Protein AF-A0A450Y6N5-F1 (afdb_monomer_lite)

Secondary structure (DSSP, 8-state):
-HHHHTTSSEEEEEEETSSPPPHHHHHHHHHHHHHHTTTSEEEEEESS-GGGHHHHHSSSTTTGGGSTTSSEEEE-

Foldseek 3Di:
DLVVQLPDQEAEAEAPPPDAQDPVNLVSVVVSCVSNWPPHAYEYEYPDDLVCNCVRSVDDPVSVCPPPPTSYHYDD

Structure (mmCIF, N/CA/C/O backbone):
data_AF-A0A450Y6N5-F1
#
_entry.id   AF-A0A450Y6N5-F1
#
loop_
_atom_site.group_PDB
_atom_site.id
_atom_site.type_symbol
_atom_site.label_atom_id
_atom_site.label_alt_id
_atom_site.label_comp_id
_atom_site.label_asym_id
_atom_site.label_entity_id
_atom_site.label_seq_id
_atom_site.pdbx_PDB_ins_code
_atom_site.Cartn_x
_atom_site.Cartn_y
_atom_site.Cartn_z
_atom_site.occupancy
_atom_site.B_iso_or_equiv
_atom_site.auth_seq_id
_atom_site.auth_comp_id
_atom_site.auth_asym_id
_atom_site.auth_atom_id
_atom_site.pdbx_PDB_model_num
ATOM 1 N N . LEU A 1 1 ? -1.715 13.730 3.360 1.00 78.69 1 LEU A N 1
ATOM 2 C CA . LEU A 1 1 ? -2.624 12.916 2.523 1.00 78.69 1 LEU A CA 1
ATOM 3 C C . LEU A 1 1 ? -2.610 11.451 2.958 1.00 78.69 1 LEU A C 1
ATOM 5 O O . LEU A 1 1 ? -3.660 10.961 3.347 1.00 78.69 1 LEU A O 1
ATOM 9 N N . MET A 1 2 ? -1.450 10.786 2.994 1.00 80.69 2 MET A N 1
ATOM 10 C CA . MET A 1 2 ? -1.335 9.362 3.370 1.00 80.69 2 MET A CA 1
ATOM 11 C C . MET A 1 2 ? -1.949 9.023 4.736 1.00 80.69 2 MET A C 1
ATOM 13 O O . MET A 1 2 ? -2.860 8.201 4.813 1.00 80.69 2 MET A O 1
ATOM 17 N N . ALA A 1 3 ? -1.619 9.790 5.779 1.00 81.06 3 ALA A N 1
ATOM 18 C CA . ALA A 1 3 ? -2.231 9.636 7.105 1.00 81.06 3 ALA A CA 1
ATOM 19 C C . ALA A 1 3 ? -3.771 9.784 7.124 1.00 81.06 3 ALA A C 1
ATOM 21 O O . ALA A 1 3 ? -4.442 9.286 8.025 1.00 81.0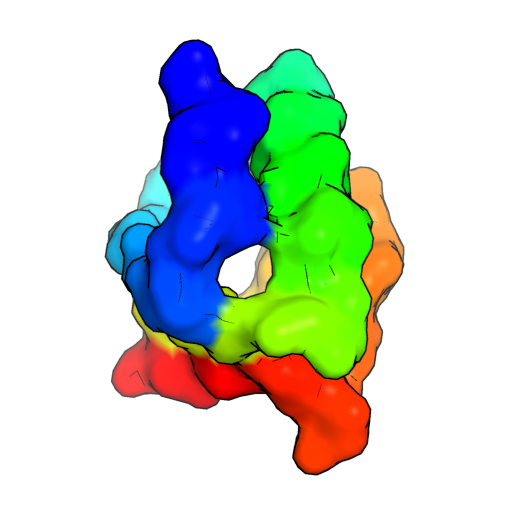6 3 ALA A O 1
ATOM 22 N N . GLN A 1 4 ? -4.368 10.473 6.143 1.00 84.44 4 GLN A N 1
ATOM 23 C CA . GLN A 1 4 ? -5.828 10.572 6.033 1.00 84.44 4 GLN A CA 1
ATOM 24 C C . GLN A 1 4 ? -6.426 9.312 5.396 1.00 84.44 4 GLN A C 1
ATOM 26 O O . GLN A 1 4 ? -7.485 8.869 5.844 1.00 84.44 4 GLN A O 1
ATOM 31 N N . LEU A 1 5 ? -5.740 8.721 4.409 1.00 85.56 5 LEU A N 1
ATOM 32 C CA . LEU A 1 5 ? -6.151 7.484 3.735 1.00 85.56 5 LEU A CA 1
ATOM 33 C C . LEU A 1 5 ? -6.186 6.294 4.698 1.00 85.56 5 LEU A C 1
ATOM 35 O O . LEU A 1 5 ? -7.108 5.477 4.647 1.00 85.56 5 LEU A O 1
ATOM 39 N N . ALA A 1 6 ? -5.248 6.246 5.647 1.00 84.38 6 ALA A N 1
ATOM 40 C CA . ALA A 1 6 ? -5.213 5.211 6.672 1.00 84.38 6 ALA A CA 1
ATOM 41 C C . ALA A 1 6 ? -6.533 5.119 7.456 1.00 84.38 6 ALA A C 1
ATOM 43 O O . ALA A 1 6 ? -6.936 4.023 7.831 1.00 84.38 6 ALA A O 1
ATOM 44 N N . ARG A 1 7 ? -7.256 6.233 7.653 1.00 87.44 7 ARG A N 1
ATOM 45 C CA . ARG A 1 7 ? -8.435 6.317 8.539 1.00 87.44 7 ARG A CA 1
ATOM 46 C C . ARG A 1 7 ? -9.728 5.729 7.977 1.00 87.44 7 ARG A C 1
ATOM 48 O O . ARG A 1 7 ? -10.654 5.494 8.751 1.00 87.44 7 ARG A O 1
ATOM 55 N N . PHE A 1 8 ? -9.830 5.525 6.665 1.00 90.88 8 PHE A N 1
ATOM 56 C CA . PHE A 1 8 ? -11.066 5.033 6.049 1.00 90.88 8 PHE A CA 1
ATOM 57 C C . PHE A 1 8 ? -11.299 3.551 6.354 1.00 90.88 8 PHE A C 1
ATOM 59 O O . PHE A 1 8 ? -10.372 2.750 6.273 1.00 90.88 8 PHE A O 1
ATOM 66 N N . GLN A 1 9 ? -12.541 3.165 6.657 1.00 90.06 9 GLN A N 1
ATOM 67 C CA . GLN A 1 9 ? -12.891 1.761 6.934 1.00 90.06 9 GLN A CA 1
ATOM 68 C C . GLN A 1 9 ? -12.581 0.844 5.744 1.00 90.06 9 GLN A C 1
ATOM 70 O O . GLN A 1 9 ? -12.063 -0.253 5.935 1.00 90.06 9 GLN A O 1
ATOM 75 N N . LEU A 1 10 ? -12.811 1.346 4.528 1.00 89.94 10 LEU A N 1
ATOM 76 C CA . LEU A 1 10 ? -12.456 0.702 3.272 1.00 89.94 10 LEU A CA 1
ATOM 77 C C . LEU A 1 10 ? -11.601 1.653 2.432 1.00 89.94 10 LEU A C 1
ATOM 79 O O . LEU A 1 10 ? -11.977 2.808 2.235 1.00 89.94 10 LEU A O 1
ATOM 83 N N . LEU A 1 11 ? -10.464 1.156 1.951 1.00 90.31 11 LEU A N 1
ATOM 84 C CA . LEU A 1 11 ? -9.617 1.823 0.965 1.00 90.31 11 LEU A CA 1
ATOM 85 C C . LEU A 1 11 ? -9.626 0.982 -0.310 1.00 90.31 11 LEU A C 1
ATOM 87 O O . LEU A 1 11 ? -9.319 -0.205 -0.242 1.00 90.31 11 LEU A O 1
ATOM 91 N N . LEU A 1 12 ? -9.985 1.597 -1.436 1.00 90.31 12 LEU A N 1
ATOM 92 C CA . LEU A 1 12 ? -9.944 0.977 -2.756 1.00 90.31 12 LEU A CA 1
ATOM 93 C C . LEU A 1 12 ? -8.746 1.521 -3.530 1.00 90.31 12 LEU A C 1
ATOM 95 O O . LEU A 1 12 ? -8.632 2.736 -3.696 1.00 90.31 12 LEU A O 1
ATOM 99 N N . LEU A 1 13 ? -7.883 0.627 -4.002 1.00 87.75 13 LEU A N 1
ATOM 100 C CA . LEU A 1 13 ? -6.823 0.940 -4.953 1.00 87.75 13 LEU A CA 1
ATOM 101 C C . LEU A 1 13 ? -7.218 0.351 -6.304 1.00 87.75 13 LEU A C 1
ATOM 103 O O . LEU A 1 13 ? -7.281 -0.869 -6.445 1.00 87.75 13 LEU A O 1
ATOM 107 N N . ASP A 1 14 ? -7.527 1.222 -7.255 1.00 86.38 14 ASP A N 1
ATOM 108 C CA . ASP A 1 14 ? -7.916 0.845 -8.614 1.00 86.38 14 ASP A CA 1
ATOM 109 C C . ASP A 1 14 ? -6.725 0.950 -9.579 1.00 86.38 14 ASP A C 1
ATOM 111 O O . ASP A 1 14 ? -5.708 1.566 -9.246 1.00 86.38 14 ASP A O 1
ATOM 115 N N . ASP A 1 15 ? -6.850 0.350 -10.764 1.00 84.56 15 ASP A N 1
ATOM 116 C CA . ASP A 1 15 ? -5.844 0.389 -11.836 1.00 84.56 15 ASP A CA 1
ATOM 117 C C . ASP A 1 15 ? -4.451 -0.134 -11.424 1.00 84.56 15 ASP A C 1
ATOM 119 O O . ASP A 1 15 ? -3.394 0.299 -11.907 1.00 84.56 15 ASP A O 1
ATOM 123 N N . TRP A 1 16 ? -4.427 -1.124 -10.530 1.00 83.56 16 TRP A N 1
ATOM 124 C CA . TRP A 1 16 ? -3.178 -1.701 -10.056 1.00 83.56 16 TRP A CA 1
ATOM 125 C C . TRP A 1 16 ? -2.442 -2.454 -11.168 1.00 83.56 16 TRP A C 1
ATOM 127 O O . TRP A 1 16 ? -2.975 -3.399 -11.762 1.00 83.56 16 TRP A O 1
ATOM 137 N N . GLY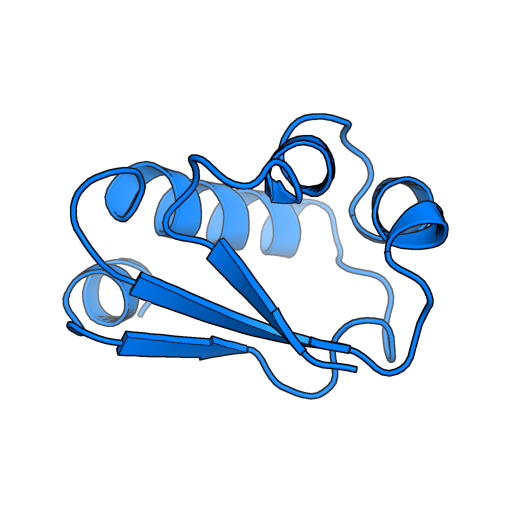 A 1 17 ? -1.183 -2.077 -11.408 1.00 77.31 17 GLY A N 1
ATOM 138 C CA . GLY A 1 17 ? -0.333 -2.703 -12.424 1.00 77.31 17 GLY A CA 1
ATOM 139 C C . GLY A 1 17 ? -0.253 -1.964 -13.766 1.00 77.31 17 GLY A C 1
ATOM 140 O O . GLY A 1 17 ? 0.401 -2.467 -14.678 1.00 77.31 17 GLY A O 1
ATOM 141 N N . ILE A 1 18 ? -0.880 -0.786 -13.910 1.00 80.50 18 ILE A N 1
ATOM 142 C CA . ILE A 1 18 ? -0.809 0.003 -15.157 1.00 80.50 18 ILE A CA 1
ATOM 143 C C . ILE A 1 18 ? 0.518 0.772 -15.285 1.00 80.50 18 ILE A C 1
ATOM 145 O O . ILE A 1 18 ? 1.079 0.851 -16.380 1.00 80.50 18 ILE A O 1
ATOM 149 N N . GLN A 1 19 ? 1.050 1.317 -14.184 1.00 81.50 19 GLN A N 1
ATOM 150 C CA . GLN A 1 19 ? 2.345 2.013 -14.161 1.00 81.50 19 GLN A CA 1
ATOM 151 C C . GLN A 1 19 ? 3.235 1.536 -13.018 1.00 81.50 19 GLN A C 1
ATOM 153 O O . GLN A 1 19 ? 2.780 1.450 -11.878 1.00 81.50 19 GLN A O 1
ATOM 158 N N . LYS A 1 20 ? 4.518 1.277 -13.312 1.00 78.19 20 LYS A N 1
ATOM 159 C CA . LYS A 1 20 ? 5.491 0.846 -12.301 1.00 78.19 20 LYS A CA 1
ATOM 160 C C . LYS A 1 20 ? 5.542 1.847 -11.152 1.00 78.19 20 LYS A C 1
ATOM 162 O O . LYS A 1 20 ? 5.724 3.044 -11.372 1.00 78.19 20 LYS A O 1
ATOM 167 N N . ILE A 1 21 ? 5.444 1.329 -9.934 1.00 82.19 21 ILE A N 1
ATOM 168 C CA . ILE A 1 21 ? 5.506 2.133 -8.719 1.00 82.19 21 ILE A CA 1
ATOM 169 C C . ILE A 1 21 ? 6.964 2.541 -8.488 1.00 82.19 21 ILE A C 1
ATOM 171 O O . ILE A 1 21 ? 7.876 1.711 -8.480 1.00 82.19 21 ILE A O 1
ATOM 175 N N . THR A 1 22 ? 7.202 3.840 -8.317 1.00 85.81 22 THR A N 1
ATOM 176 C CA . THR A 1 22 ? 8.542 4.347 -7.986 1.00 85.81 22 THR A CA 1
ATOM 177 C C . THR A 1 22 ? 8.899 4.018 -6.534 1.00 85.81 22 THR A C 1
ATOM 179 O O . THR A 1 22 ? 8.022 3.817 -5.696 1.00 85.81 22 THR A O 1
ATOM 182 N N . ALA A 1 23 ? 10.192 3.990 -6.197 1.00 83.69 23 ALA A N 1
ATOM 183 C CA . ALA A 1 23 ? 10.620 3.680 -4.830 1.00 83.69 23 ALA A CA 1
ATOM 184 C C . ALA A 1 23 ? 9.983 4.579 -3.741 1.00 83.69 23 ALA A C 1
ATOM 186 O O . ALA A 1 23 ? 9.563 4.026 -2.726 1.00 83.69 23 ALA A O 1
ATOM 187 N N . PRO A 1 24 ? 9.829 5.907 -3.936 1.00 87.06 24 PRO A N 1
ATOM 188 C CA . PRO A 1 24 ? 9.134 6.760 -2.968 1.00 87.06 24 PRO A CA 1
ATOM 189 C C . PRO A 1 24 ? 7.641 6.432 -2.845 1.00 87.06 24 PRO A C 1
ATOM 191 O O . PRO A 1 24 ? 7.142 6.271 -1.740 1.00 87.06 24 PRO A O 1
ATOM 194 N N . GLN A 1 25 ? 6.940 6.240 -3.969 1.00 85.75 25 GLN A N 1
ATOM 195 C CA . GLN A 1 25 ? 5.513 5.883 -3.959 1.00 85.75 25 GLN A CA 1
ATOM 196 C C . GLN A 1 25 ? 5.259 4.542 -3.267 1.00 85.75 25 GLN A C 1
ATOM 198 O O . GLN A 1 25 ? 4.236 4.362 -2.613 1.00 85.75 25 GLN A O 1
ATOM 203 N N . ARG A 1 26 ? 6.194 3.597 -3.401 1.00 84.12 26 ARG A N 1
ATOM 204 C CA . ARG A 1 26 ? 6.139 2.329 -2.678 1.00 84.12 26 ARG A CA 1
ATOM 205 C C . ARG A 1 26 ? 6.266 2.529 -1.173 1.00 84.12 26 ARG A C 1
ATOM 207 O O . ARG A 1 26 ? 5.519 1.891 -0.445 1.00 84.12 26 ARG A O 1
ATOM 214 N N . ALA A 1 27 ? 7.200 3.364 -0.719 1.00 85.19 27 ALA A N 1
ATOM 215 C CA . ALA A 1 27 ? 7.376 3.635 0.706 1.00 85.19 27 ALA A CA 1
ATOM 216 C C . ALA A 1 27 ? 6.104 4.255 1.306 1.00 85.19 27 ALA A C 1
ATOM 218 O O . ALA A 1 27 ? 5.594 3.747 2.300 1.00 85.19 27 ALA A O 1
ATOM 219 N N . ASP A 1 28 ? 5.538 5.258 0.629 1.00 87.88 28 ASP A N 1
ATOM 220 C CA . ASP A 1 28 ? 4.282 5.900 1.035 1.00 87.88 28 ASP A CA 1
ATOM 221 C C . ASP A 1 28 ? 3.119 4.894 1.095 1.00 87.88 28 ASP A C 1
ATOM 223 O O . ASP A 1 28 ? 2.290 4.922 2.005 1.00 87.88 28 ASP A O 1
ATOM 227 N N . LEU A 1 29 ? 3.036 3.989 0.115 1.00 85.69 29 LEU A N 1
ATOM 228 C CA . LEU A 1 29 ? 1.994 2.970 0.093 1.00 85.69 29 LEU A CA 1
ATOM 229 C C . LEU A 1 29 ? 2.174 1.940 1.213 1.00 85.69 29 LEU A C 1
ATOM 231 O O . LEU A 1 29 ? 1.187 1.557 1.837 1.00 85.69 29 LEU A O 1
ATOM 235 N N . MET A 1 30 ? 3.406 1.497 1.467 1.00 84.00 30 MET A N 1
ATOM 236 C CA . MET A 1 30 ? 3.706 0.556 2.548 1.00 84.00 30 MET A CA 1
ATOM 237 C C . MET A 1 30 ? 3.333 1.140 3.907 1.00 84.00 30 MET A C 1
ATOM 239 O O . MET A 1 30 ? 2.652 0.458 4.665 1.00 84.00 30 MET A O 1
ATOM 243 N N . GLU A 1 31 ? 3.655 2.410 4.161 1.00 87.56 31 GLU A N 1
ATOM 244 C CA . GLU A 1 31 ? 3.249 3.117 5.383 1.00 87.56 31 GLU A CA 1
ATOM 245 C C . GLU A 1 31 ? 1.726 3.031 5.595 1.00 87.56 31 GLU A C 1
ATOM 247 O O . GLU A 1 31 ? 1.250 2.649 6.662 1.00 87.56 31 GLU A O 1
ATOM 252 N N . VAL A 1 32 ? 0.936 3.299 4.547 1.00 88.56 32 VAL A N 1
ATOM 253 C CA . VAL A 1 32 ? -0.532 3.230 4.631 1.00 88.56 32 VAL A CA 1
ATOM 254 C C . VAL A 1 32 ? -1.034 1.800 4.832 1.00 88.56 32 VAL A C 1
ATOM 256 O O . VAL A 1 32 ? -2.013 1.597 5.548 1.00 88.56 32 VAL A O 1
ATOM 259 N N . ILE A 1 33 ? -0.430 0.806 4.181 1.00 85.50 33 ILE A N 1
ATOM 260 C CA . ILE A 1 33 ? -0.851 -0.595 4.312 1.00 85.50 33 ILE A CA 1
ATOM 261 C C . ILE A 1 33 ? -0.525 -1.134 5.708 1.00 85.50 33 ILE A C 1
ATOM 263 O O . ILE A 1 33 ? -1.381 -1.791 6.301 1.00 85.50 33 ILE A O 1
ATOM 267 N N . GLU A 1 34 ? 0.651 -0.818 6.247 1.00 84.62 34 GLU A N 1
ATOM 268 C CA . GLU A 1 34 ? 1.073 -1.193 7.600 1.00 84.62 34 GLU A CA 1
ATOM 269 C C . GLU A 1 34 ? 0.147 -0.585 8.658 1.00 84.62 34 GLU A C 1
ATOM 271 O O . GLU A 1 34 ? -0.396 -1.316 9.486 1.00 84.62 34 GLU A O 1
ATOM 276 N N . ASP A 1 35 ? -0.163 0.711 8.556 1.00 88.31 35 ASP A N 1
ATOM 277 C CA . ASP A 1 35 ? -1.107 1.401 9.449 1.00 88.31 35 ASP A CA 1
ATOM 278 C C . ASP A 1 35 ? -2.527 0.804 9.430 1.00 88.31 35 ASP A C 1
ATOM 280 O O . ASP A 1 35 ? -3.321 0.988 10.361 1.00 88.31 35 ASP A O 1
ATOM 284 N N . ARG A 1 36 ? -2.897 0.133 8.336 1.00 89.19 36 ARG A N 1
ATOM 285 C CA . ARG A 1 36 ? -4.225 -0.468 8.145 1.00 89.19 36 ARG A CA 1
ATOM 286 C C . ARG A 1 36 ? -4.260 -1.952 8.484 1.00 89.19 36 ARG A C 1
ATOM 288 O O . ARG A 1 36 ? -5.357 -2.486 8.679 1.00 89.19 36 ARG A O 1
ATOM 295 N N . HIS A 1 37 ? -3.107 -2.613 8.524 1.00 84.50 37 HIS A N 1
ATOM 296 C CA . HIS A 1 37 ? -2.996 -4.060 8.661 1.00 84.50 37 HIS A CA 1
ATOM 297 C C . HIS A 1 37 ? -3.693 -4.549 9.937 1.00 84.50 37 HIS A C 1
ATOM 299 O O . HIS A 1 37 ? -3.537 -3.978 11.011 1.00 84.50 37 HIS A O 1
ATOM 305 N N . GLY A 1 38 ? -4.563 -5.554 9.800 1.00 80.25 38 GLY A N 1
ATOM 306 C CA . GLY A 1 38 ? -5.362 -6.105 10.905 1.00 80.25 38 GLY A CA 1
ATOM 307 C C . GLY A 1 38 ? -6.439 -5.176 11.495 1.00 80.25 38 GLY A C 1
ATOM 308 O O . GLY A 1 38 ? -7.257 -5.636 12.287 1.00 80.25 38 GLY A O 1
ATOM 309 N N . LEU A 1 39 ? -6.491 -3.899 11.100 1.00 88.12 39 LEU A N 1
ATOM 310 C CA . LEU A 1 39 ? -7.404 -2.899 11.666 1.00 88.12 39 LEU A CA 1
ATOM 311 C C . LEU A 1 39 ? -8.534 -2.506 10.710 1.00 88.12 39 LEU A C 1
ATOM 313 O O . LEU A 1 39 ? -9.652 -2.234 11.149 1.00 88.12 39 LEU A O 1
ATOM 317 N N . ARG A 1 40 ? -8.246 -2.410 9.407 1.00 88.62 40 ARG A N 1
ATOM 318 C CA . ARG A 1 40 ? -9.170 -1.900 8.378 1.00 88.62 40 ARG A CA 1
ATOM 319 C C . ARG A 1 40 ? -9.047 -2.713 7.089 1.00 88.62 40 ARG A C 1
ATOM 321 O O . ARG A 1 40 ? -8.043 -3.385 6.871 1.00 88.62 40 ARG A O 1
ATOM 328 N N . SER A 1 41 ? -10.067 -2.660 6.235 1.00 87.88 41 SER A N 1
ATOM 329 C CA . SER A 1 41 ? -10.105 -3.439 4.989 1.00 87.88 41 SER A CA 1
ATOM 330 C C . SER A 1 41 ? -9.499 -2.665 3.826 1.00 87.88 41 SER A C 1
ATOM 332 O O . SER A 1 41 ? -9.826 -1.496 3.621 1.00 87.88 41 SER A O 1
ATOM 334 N N . THR A 1 42 ? -8.659 -3.306 3.023 1.00 88.94 42 THR A N 1
ATOM 335 C CA . THR A 1 42 ? -8.125 -2.718 1.786 1.00 88.94 42 THR A CA 1
ATOM 336 C C . THR A 1 42 ? -8.529 -3.610 0.616 1.00 88.94 42 THR A C 1
ATOM 338 O O . THR A 1 42 ? -8.333 -4.821 0.672 1.00 88.94 42 THR A O 1
ATOM 341 N N . LEU A 1 43 ? -9.125 -3.025 -0.422 1.00 88.06 43 LEU A N 1
ATOM 342 C CA . LEU A 1 43 ? -9.446 -3.706 -1.675 1.00 88.06 43 LEU A CA 1
ATOM 343 C C . LEU A 1 43 ? -8.493 -3.199 -2.751 1.00 88.06 43 LEU A C 1
ATOM 345 O O . LEU A 1 43 ? -8.315 -1.989 -2.897 1.00 88.06 43 LEU A O 1
ATOM 349 N N . VAL A 1 44 ? -7.909 -4.117 -3.511 1.00 86.25 44 VAL A N 1
ATOM 350 C CA . VAL A 1 44 ? -7.075 -3.776 -4.665 1.00 86.25 44 VAL A CA 1
ATOM 351 C C . VAL A 1 44 ? -7.686 -4.418 -5.903 1.00 86.25 44 VAL A C 1
ATOM 353 O O . VAL A 1 44 ? -7.872 -5.636 -5.941 1.00 86.25 44 VAL A O 1
ATOM 356 N N . ALA A 1 45 ? -8.011 -3.586 -6.889 1.00 85.38 45 ALA A N 1
ATOM 357 C CA . ALA A 1 45 ? -8.448 -4.001 -8.213 1.00 85.38 45 ALA A CA 1
ATOM 358 C C . ALA A 1 45 ? -7.246 -3.938 -9.160 1.00 85.38 45 ALA A C 1
ATOM 360 O O . ALA A 1 45 ? -6.588 -2.901 -9.282 1.00 85.38 45 ALA A O 1
ATOM 361 N N . SER A 1 46 ? -6.916 -5.070 -9.782 1.00 83.62 46 SER A N 1
ATOM 362 C CA . SER A 1 46 ? -5.724 -5.189 -10.618 1.00 83.62 46 SER A CA 1
ATOM 363 C C . SER A 1 46 ? -6.016 -5.810 -11.966 1.00 83.62 46 SER A C 1
ATOM 365 O O . SER A 1 46 ? -6.698 -6.823 -12.066 1.00 83.62 46 SER A O 1
ATOM 367 N N . GLN A 1 47 ? -5.361 -5.249 -12.981 1.00 80.81 47 GLN A N 1
ATOM 368 C CA . GLN A 1 47 ? -5.381 -5.753 -14.350 1.00 80.81 47 GLN A CA 1
ATOM 369 C C . GLN A 1 47 ? -4.275 -6.789 -14.615 1.00 80.81 47 GLN A C 1
ATOM 371 O O . GLN A 1 47 ? -4.194 -7.332 -15.717 1.00 80.81 47 GLN A O 1
ATOM 376 N N . ILE A 1 48 ? -3.405 -7.057 -13.632 1.00 79.25 48 ILE A N 1
ATOM 377 C CA . ILE A 1 48 ? -2.308 -8.023 -13.747 1.00 79.25 48 ILE A CA 1
ATOM 378 C C . ILE A 1 48 ? -2.492 -9.187 -12.759 1.00 79.25 48 ILE A C 1
ATOM 380 O O . ILE A 1 48 ? -2.982 -8.983 -11.644 1.00 79.25 48 ILE A O 1
ATOM 384 N N . PRO A 1 49 ? -2.086 -10.419 -13.128 1.00 81.62 49 PRO A N 1
ATOM 385 C CA . PRO A 1 49 ? -2.086 -11.554 -12.208 1.00 81.62 49 PRO A CA 1
ATOM 386 C C . PRO A 1 49 ? -1.332 -11.250 -10.906 1.00 81.62 49 PRO A C 1
ATOM 388 O O . PRO A 1 49 ? -0.266 -10.639 -10.944 1.00 81.62 49 PRO A O 1
ATOM 391 N N . VAL A 1 50 ? -1.852 -11.735 -9.771 1.00 77.00 50 VAL A N 1
ATOM 392 C CA . VAL A 1 50 ? -1.254 -11.546 -8.428 1.00 77.00 50 VAL A CA 1
ATOM 393 C C . VAL A 1 50 ? 0.194 -12.032 -8.368 1.00 77.00 50 VAL A C 1
ATOM 395 O O . VAL A 1 50 ? 1.039 -11.396 -7.751 1.00 77.00 50 VAL A O 1
ATOM 398 N N . GLU A 1 51 ? 0.501 -13.110 -9.086 1.00 78.00 51 GLU A N 1
ATOM 399 C CA . GLU A 1 51 ? 1.851 -13.672 -9.219 1.00 78.00 51 GLU A CA 1
ATOM 400 C C . GLU A 1 51 ? 2.878 -12.648 -9.740 1.00 78.00 51 GLU A C 1
ATOM 402 O O . GLU A 1 51 ? 4.052 -12.726 -9.394 1.00 78.00 51 GLU A O 1
ATOM 407 N N . LEU A 1 52 ? 2.437 -11.656 -10.526 1.00 78.06 52 LEU A N 1
ATOM 408 C CA . LEU A 1 52 ? 3.288 -10.607 -11.099 1.00 78.06 52 LEU A CA 1
ATOM 409 C C . LEU A 1 52 ? 3.386 -9.353 -10.220 1.00 78.06 52 LEU A C 1
ATOM 411 O O . LEU A 1 52 ? 4.091 -8.405 -10.566 1.00 78.06 52 LEU A O 1
ATOM 415 N N . TRP A 1 53 ? 2.676 -9.300 -9.091 1.00 79.06 53 TRP A N 1
ATOM 416 C CA . TRP A 1 53 ? 2.672 -8.111 -8.240 1.00 79.06 53 TRP A CA 1
ATOM 417 C C . TRP A 1 53 ? 4.034 -7.867 -7.597 1.00 79.06 53 TRP A C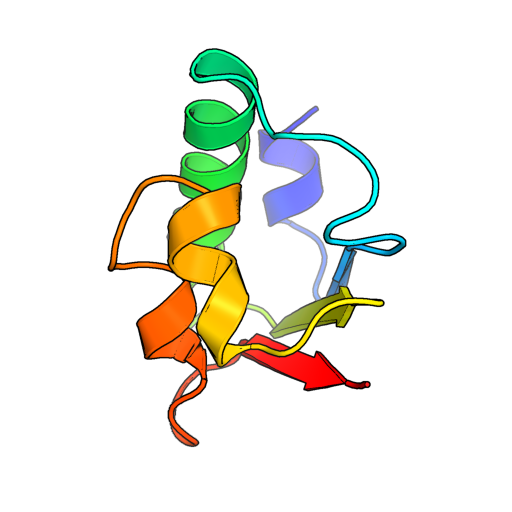 1
ATOM 419 O O . TRP A 1 53 ? 4.449 -6.716 -7.490 1.00 79.06 53 TRP A O 1
ATOM 429 N N . HIS A 1 54 ? 4.760 -8.925 -7.226 1.00 73.88 54 HIS A N 1
ATOM 430 C CA . HIS A 1 54 ? 6.109 -8.802 -6.669 1.00 73.88 54 HIS A CA 1
ATOM 431 C C . HIS A 1 54 ? 7.058 -8.058 -7.608 1.00 73.88 54 HIS A C 1
ATOM 433 O O . HIS A 1 54 ? 7.764 -7.151 -7.169 1.00 73.88 54 HIS A O 1
ATOM 439 N N . ASP A 1 55 ? 7.014 -8.380 -8.900 1.00 73.50 55 ASP A N 1
ATOM 440 C CA . ASP A 1 55 ? 7.852 -7.751 -9.924 1.00 73.50 55 ASP A CA 1
ATOM 441 C C . ASP A 1 55 ? 7.499 -6.273 -10.137 1.00 73.50 55 ASP A C 1
ATOM 443 O O . ASP A 1 55 ? 8.331 -5.469 -10.567 1.00 73.50 55 ASP A O 1
ATOM 447 N N . TYR A 1 56 ? 6.249 -5.912 -9.842 1.00 70.56 56 TYR A N 1
ATOM 448 C CA . TYR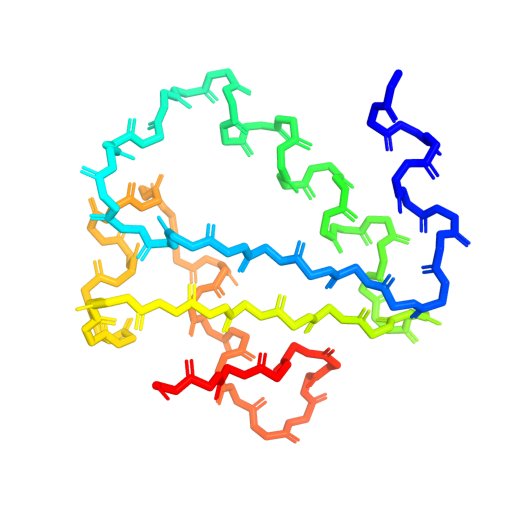 A 1 56 ? 5.707 -4.582 -10.079 1.00 70.56 56 TYR A CA 1
ATOM 449 C C . TYR A 1 56 ? 5.864 -3.639 -8.881 1.00 70.56 56 TYR A C 1
ATOM 451 O O . TYR A 1 56 ? 6.102 -2.442 -9.051 1.00 70.56 56 TYR A O 1
ATOM 459 N N . ILE A 1 57 ? 5.751 -4.187 -7.672 1.00 70.06 57 ILE A N 1
ATOM 460 C CA . ILE A 1 57 ? 5.917 -3.473 -6.405 1.00 70.06 57 ILE A CA 1
ATOM 461 C C . ILE A 1 57 ? 7.402 -3.411 -6.056 1.00 70.06 57 ILE A C 1
ATOM 463 O O . ILE A 1 57 ? 7.913 -2.345 -5.728 1.00 70.06 57 ILE A O 1
ATOM 467 N N . GLY A 1 58 ? 8.126 -4.522 -6.182 1.00 62.53 58 GLY A N 1
ATOM 468 C CA . GLY A 1 58 ? 9.546 -4.616 -5.856 1.00 62.53 58 GLY A CA 1
ATOM 469 C C . GLY A 1 58 ? 9.862 -5.109 -4.441 1.00 62.53 58 GLY A C 1
ATOM 470 O O . GLY A 1 58 ? 11.007 -4.957 -4.037 1.00 62.53 58 GLY A O 1
ATOM 471 N N . GLU A 1 59 ? 8.902 -5.691 -3.703 1.00 57.34 59 GLU A N 1
ATOM 472 C CA . GLU A 1 59 ? 9.160 -6.477 -2.479 1.00 57.34 59 GLU A CA 1
ATOM 473 C C . GLU A 1 59 ? 8.110 -7.579 -2.219 1.00 57.34 59 GLU A C 1
ATOM 475 O O . GLU A 1 59 ? 6.957 -7.502 -2.651 1.00 57.34 59 GLU A O 1
ATOM 480 N N . ALA A 1 60 ? 8.537 -8.623 -1.497 1.00 50.41 60 ALA A N 1
ATOM 481 C CA . ALA A 1 60 ? 7.783 -9.848 -1.220 1.00 50.41 60 ALA A CA 1
ATOM 482 C C . ALA A 1 60 ? 6.568 -9.651 -0.288 1.00 50.41 60 ALA A C 1
ATOM 484 O O . ALA A 1 60 ? 5.590 -10.388 -0.348 1.00 50.41 60 ALA A O 1
ATOM 485 N N . THR A 1 61 ? 6.588 -8.630 0.560 1.00 51.19 61 THR A N 1
ATOM 486 C CA . THR A 1 61 ? 5.686 -8.555 1.718 1.00 51.19 61 THR A CA 1
ATOM 487 C C . THR A 1 61 ? 4.232 -8.244 1.341 1.00 51.19 61 THR A C 1
ATOM 489 O O . THR A 1 61 ? 3.304 -8.728 1.984 1.00 51.19 61 THR A O 1
ATOM 492 N N . LEU A 1 62 ? 4.011 -7.480 0.264 1.00 51.97 62 LEU A N 1
ATOM 493 C CA . LEU A 1 62 ? 2.666 -7.100 -0.189 1.00 51.97 62 LEU A CA 1
ATOM 494 C C . LEU A 1 62 ? 1.933 -8.210 -0.951 1.00 51.97 62 LEU A C 1
ATOM 496 O O . LEU A 1 62 ? 0.707 -8.233 -0.924 1.00 51.97 62 LEU A O 1
ATOM 500 N N . ALA A 1 63 ? 2.638 -9.120 -1.629 1.00 49.81 63 ALA A N 1
ATOM 501 C CA . ALA A 1 63 ? 1.972 -10.177 -2.400 1.00 49.81 63 ALA A CA 1
ATOM 502 C C . ALA A 1 63 ? 1.756 -11.480 -1.612 1.00 49.81 63 ALA A C 1
ATOM 504 O O . ALA A 1 63 ? 0.872 -12.258 -1.965 1.00 49.81 63 ALA A O 1
ATOM 505 N N . ASP A 1 64 ? 2.407 -11.637 -0.455 1.00 51.03 64 ASP A N 1
ATOM 506 C CA . ASP A 1 64 ? 2.040 -12.671 0.526 1.00 51.03 64 ASP A CA 1
ATOM 507 C C . ASP A 1 64 ? 0.685 -12.372 1.212 1.00 51.03 64 ASP A C 1
ATOM 509 O O . ASP A 1 64 ? 0.028 -13.249 1.773 1.00 51.03 64 ASP A O 1
ATOM 513 N N . ALA A 1 65 ? 0.197 -11.1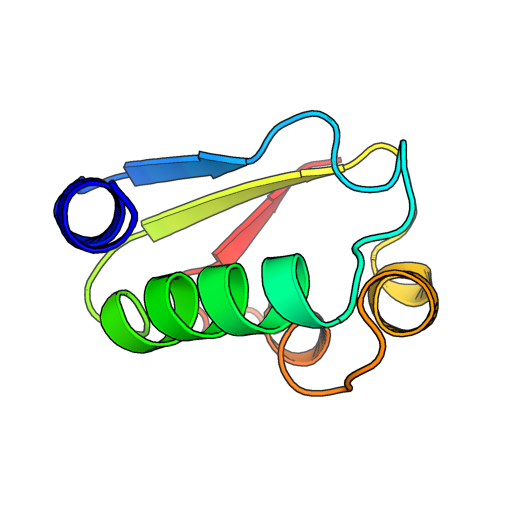29 1.106 1.00 51.91 65 ALA A N 1
ATOM 514 C CA . ALA A 1 65 ? -1.116 -10.718 1.598 1.00 51.91 65 ALA A CA 1
ATOM 515 C C . ALA A 1 65 ? -2.303 -11.298 0.802 1.00 51.91 65 ALA A C 1
ATOM 517 O O . ALA A 1 65 ? -3.442 -11.096 1.213 1.00 51.91 65 ALA A O 1
ATOM 518 N N . GLY A 1 66 ? -2.053 -12.041 -0.285 1.00 52.31 66 GLY A N 1
ATOM 519 C CA . GLY A 1 66 ? -3.056 -12.864 -0.971 1.00 52.31 66 GLY A CA 1
ATOM 520 C C . GLY A 1 66 ? -3.451 -14.138 -0.208 1.00 52.31 66 GLY A C 1
ATOM 521 O O . GLY A 1 66 ? -4.298 -14.897 -0.681 1.00 52.31 66 GLY A O 1
ATOM 522 N N . GLN A 1 67 ? -2.857 -14.397 0.963 1.00 49.12 67 GLN A N 1
ATOM 523 C CA . GLN A 1 67 ? -3.275 -15.487 1.838 1.00 49.12 67 GLN A CA 1
ATOM 524 C C . GLN A 1 67 ? -4.625 -15.171 2.522 1.00 49.12 67 GLN A C 1
ATOM 526 O O . GLN A 1 67 ? -4.832 -14.054 2.999 1.00 49.12 67 GLN A O 1
ATOM 531 N N . PRO A 1 68 ? -5.540 -16.154 2.643 1.00 48.00 68 PRO A N 1
ATOM 532 C CA . PRO A 1 68 ? -6.952 -15.958 3.016 1.00 48.00 68 PRO A CA 1
ATOM 533 C C . PRO A 1 68 ? -7.213 -15.388 4.425 1.00 48.00 68 PRO A C 1
ATOM 535 O O . PRO A 1 68 ? -8.364 -15.150 4.779 1.00 48.00 68 PRO A O 1
ATOM 538 N N . ASN A 1 69 ? -6.167 -15.155 5.222 1.00 43.88 69 ASN A N 1
ATOM 539 C CA . ASN A 1 69 ? -6.247 -14.636 6.589 1.00 43.88 69 ASN A CA 1
ATOM 540 C C . ASN A 1 69 ? -5.902 -13.137 6.698 1.00 43.88 69 ASN A C 1
ATOM 542 O O . ASN A 1 69 ? -5.756 -12.634 7.811 1.00 43.88 69 ASN A O 1
ATOM 546 N N . ASN A 1 70 ? -5.746 -12.424 5.577 1.00 48.47 70 ASN A N 1
ATOM 547 C CA . ASN A 1 70 ? -5.422 -10.998 5.563 1.00 48.47 70 ASN A CA 1
ATOM 548 C C . ASN A 1 70 ? -6.632 -10.152 5.128 1.00 48.47 70 ASN A C 1
ATOM 550 O O . ASN A 1 70 ? -7.365 -10.519 4.216 1.00 48.47 70 ASN A O 1
ATOM 554 N N . ASN A 1 71 ? -6.808 -8.966 5.721 1.00 50.78 71 ASN A N 1
ATOM 555 C CA . ASN A 1 71 ? -7.867 -8.002 5.359 1.00 50.78 71 ASN A CA 1
ATOM 556 C C . ASN A 1 71 ? -7.666 -7.335 3.975 1.00 50.78 71 ASN A C 1
ATOM 558 O O . ASN A 1 71 ? -8.305 -6.318 3.676 1.00 50.78 71 ASN A O 1
ATOM 562 N N . LEU A 1 72 ? -6.760 -7.874 3.154 1.00 56.91 72 LEU A N 1
ATOM 563 C CA . LEU A 1 72 ? -6.523 -7.467 1.779 1.00 56.91 72 LEU A CA 1
ATOM 564 C C . LEU A 1 72 ? -7.341 -8.381 0.869 1.00 56.91 72 LEU A C 1
ATOM 566 O O . LEU A 1 72 ? -7.009 -9.547 0.674 1.00 56.91 72 LEU A O 1
ATOM 570 N N . LEU A 1 73 ? -8.424 -7.848 0.317 1.00 58.81 73 LEU A N 1
ATOM 571 C CA . LEU A 1 73 ? -9.202 -8.554 -0.690 1.00 58.81 73 LEU A CA 1
ATOM 572 C C . LEU A 1 73 ? -8.670 -8.148 -2.066 1.00 58.81 73 LEU A C 1
ATOM 574 O O . LEU A 1 73 ? -8.558 -6.960 -2.378 1.00 58.81 73 LEU A O 1
ATOM 578 N N . ILE A 1 74 ? -8.320 -9.140 -2.879 1.00 60.91 74 ILE A N 1
ATOM 579 C CA . ILE A 1 74 ? -7.844 -8.929 -4.244 1.00 60.91 74 ILE A CA 1
ATOM 580 C C . ILE A 1 74 ? -8.946 -9.386 -5.191 1.00 60.91 74 ILE A C 1
ATOM 582 O O . ILE A 1 74 ? -9.334 -10.555 -5.174 1.00 60.91 74 ILE A O 1
ATOM 586 N N . HIS A 1 75 ? -9.449 -8.463 -6.006 1.00 55.31 75 HIS A N 1
ATOM 587 C CA . HIS A 1 75 ? -10.428 -8.767 -7.044 1.00 55.31 75 HIS A CA 1
ATOM 588 C C . HIS A 1 75 ? -9.770 -8.598 -8.420 1.00 55.31 75 HIS A C 1
ATOM 590 O O . HIS A 1 75 ? -9.051 -7.622 -8.641 1.00 55.31 75 HIS A O 1
ATOM 596 N N . ARG A 1 76 ? -9.990 -9.574 -9.312 1.00 50.47 76 ARG A N 1
ATOM 597 C CA . ARG A 1 76 ? -9.627 -9.486 -10.738 1.00 50.47 76 ARG A CA 1
ATOM 598 C C . ARG A 1 76 ? -10.656 -8.701 -11.534 1.00 50.47 76 ARG A C 1
ATOM 600 O O . ARG A 1 76 ? -11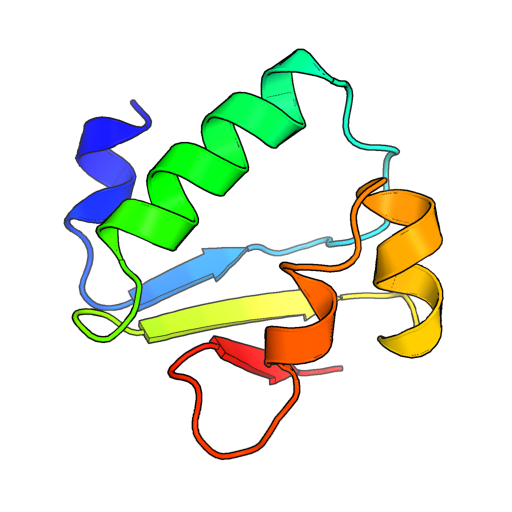.847 -8.797 -11.165 1.00 50.47 76 ARG A O 1
#

InterPro domains:
  IPR002611 IstB-like ATP-binding domain [PF01695] (2-65)
  IPR027417 P-loop containing nucleoside triphosphate hydrolase [G3DSA:3.40.50.300] (1-67)

pLDDT: mean 75.96, std 14.28, range [43.88, 90.88]

Sequence (76 aa):
LMAQLARFQLLLLDDWGIQKITAPQRADLMEVIEDRHGLRSTLVASQIPVELWHDYIGEATLADAGQPNNNLLIHR

Radius of gyration: 11.61 Å; chains: 1; bounding box: 24×29×27 Å

Organism: NCBI:txid2126335